Protein AF-A0A075I0C3-F1 (afdb_monomer_lite)

Secondary structure (DSSP, 8-state):
--PPPHHHHHH-TTSHHHHHHHHHHT--HHHHHH-TTTHHHHHHHHHHHHHHHTTPPP--S---TT-HHHHHHHHHHHHHHHHHHHHHH--HHHHHHHHHHHHHHHHHHHHHHHSTTS-HHHHHHHHHHHHHTT----EEETTEEEEEHHHHHHHHTT--SGGGSGGGS-EETTEE-

Organism: NCBI:txid1456354

Radius of gyration: 18.46 Å; chains: 1; bounding box: 41×28×55 Å

Sequence (177 aa):
MISLGQDEIAKYPFLAEAGQYLKDKGFTLEQFATDPDLKIIVDKAYERIVSAAEDKTYYPELDDPSEKETTLPLNVFSFLIAIVLLKLSGLNTLINKFSLAEARRAEKFLQRDLVSNSDKTSEEFAIKIFRDIFSVTIKKTGGYFVIPIPDYLKHAVNFHEREWKLVNRHVENGMVF

Structure (mmCIF, N/CA/C/O backbone):
data_AF-A0A075I0C3-F1
#
_entry.id   AF-A0A075I0C3-F1
#
loop_
_atom_site.group_PDB
_atom_site.id
_atom_site.type_symbol
_atom_site.label_atom_id
_atom_site.label_alt_id
_atom_site.label_comp_id
_atom_site.label_asym_id
_atom_site.label_entity_id
_atom_site.label_seq_id
_atom_site.pdbx_PDB_ins_code
_atom_site.Cartn_x
_atom_site.Cartn_y
_atom_site.Cartn_z
_atom_site.occupancy
_atom_site.B_iso_or_equiv
_atom_site.auth_seq_id
_atom_site.auth_comp_id
_atom_site.auth_asym_id
_atom_site.auth_atom_id
_atom_site.pdbx_PDB_model_num
ATOM 1 N N . MET A 1 1 ? 20.574 -8.321 5.219 1.00 47.41 1 MET A N 1
ATOM 2 C CA . MET A 1 1 ? 19.097 -8.248 5.204 1.00 47.41 1 MET A CA 1
ATOM 3 C C . MET A 1 1 ? 18.719 -6.835 5.592 1.00 47.41 1 MET A C 1
ATOM 5 O O . MET A 1 1 ? 19.156 -6.407 6.648 1.00 47.41 1 MET A O 1
ATOM 9 N N . ILE A 1 2 ? 17.987 -6.107 4.746 1.00 53.97 2 ILE A N 1
ATOM 10 C CA . ILE A 1 2 ? 17.459 -4.787 5.119 1.00 53.97 2 ILE A CA 1
ATOM 11 C C . ILE A 1 2 ? 16.275 -5.037 6.055 1.00 53.97 2 ILE A C 1
ATOM 13 O O . ILE A 1 2 ? 15.254 -5.586 5.619 1.00 53.97 2 ILE A O 1
ATOM 17 N N . SER A 1 3 ? 16.468 -4.730 7.338 1.00 60.06 3 SER A N 1
ATOM 18 C CA . SER A 1 3 ? 15.418 -4.684 8.355 1.00 60.06 3 SER A CA 1
ATOM 19 C C . SER A 1 3 ? 14.651 -3.377 8.210 1.00 60.06 3 SER A C 1
ATOM 21 O O . SER A 1 3 ? 15.272 -2.325 8.053 1.00 60.06 3 SER A O 1
ATOM 23 N N . LEU A 1 4 ? 13.323 -3.437 8.264 1.00 64.44 4 LEU A N 1
ATOM 24 C CA . LEU A 1 4 ? 12.504 -2.232 8.238 1.00 64.44 4 LEU A CA 1
ATOM 25 C C . LEU A 1 4 ? 12.766 -1.367 9.470 1.00 64.44 4 LEU A C 1
ATOM 27 O O . LEU A 1 4 ? 12.702 -1.851 10.600 1.00 64.44 4 LEU A O 1
ATOM 31 N N . GLY A 1 5 ? 13.048 -0.088 9.228 1.00 70.62 5 GLY A N 1
ATOM 32 C CA . GLY A 1 5 ? 12.990 0.934 10.261 1.00 70.62 5 GLY A CA 1
ATOM 33 C C . GLY A 1 5 ? 11.543 1.230 10.650 1.00 70.62 5 GLY A C 1
ATOM 34 O O . GLY A 1 5 ? 10.608 0.935 9.906 1.00 70.62 5 GLY A O 1
ATOM 35 N N . GLN A 1 6 ? 11.367 1.839 11.818 1.00 71.56 6 GLN A N 1
ATOM 36 C CA . GLN A 1 6 ? 10.065 2.284 12.313 1.00 71.56 6 GLN A CA 1
ATOM 37 C C . GLN A 1 6 ? 9.342 3.190 11.300 1.00 71.56 6 GLN A C 1
ATOM 39 O O . GLN A 1 6 ? 8.190 2.930 10.960 1.00 71.56 6 GLN A O 1
ATOM 44 N N . ASP A 1 7 ? 10.051 4.165 10.731 1.00 72.25 7 ASP A N 1
ATOM 45 C CA . ASP A 1 7 ? 9.509 5.103 9.739 1.00 72.25 7 ASP A CA 1
ATOM 46 C C . ASP A 1 7 ? 8.933 4.369 8.504 1.00 72.25 7 ASP A C 1
ATOM 48 O O . ASP A 1 7 ? 7.860 4.717 8.006 1.00 72.25 7 ASP A O 1
ATOM 52 N N . GLU A 1 8 ? 9.561 3.274 8.065 1.00 75.94 8 GLU A N 1
ATOM 53 C CA . GLU A 1 8 ? 9.109 2.522 6.889 1.00 75.94 8 GLU A CA 1
ATOM 54 C C . GLU A 1 8 ? 7.879 1.657 7.191 1.00 75.94 8 GLU A C 1
ATOM 56 O O . GLU A 1 8 ? 6.993 1.525 6.345 1.00 75.94 8 GLU A O 1
ATOM 61 N N . ILE A 1 9 ? 7.767 1.119 8.408 1.00 78.19 9 ILE A N 1
ATOM 62 C CA . ILE A 1 9 ? 6.571 0.383 8.849 1.00 78.19 9 ILE A CA 1
ATOM 63 C C . ILE A 1 9 ? 5.356 1.329 8.900 1.00 78.19 9 ILE A C 1
ATOM 65 O O . ILE A 1 9 ? 4.257 0.941 8.500 1.00 78.19 9 ILE A O 1
ATOM 69 N N . ALA A 1 10 ? 5.542 2.587 9.317 1.00 80.62 10 ALA A N 1
ATOM 70 C CA . ALA A 1 10 ? 4.475 3.595 9.312 1.00 80.62 10 ALA A CA 1
ATOM 71 C C . ALA A 1 10 ? 4.031 3.999 7.892 1.00 80.62 10 ALA A C 1
ATOM 73 O O . ALA A 1 10 ? 2.835 4.220 7.641 1.00 80.62 10 ALA A O 1
ATOM 74 N N . LYS A 1 11 ? 4.980 4.094 6.949 1.00 81.94 11 LYS A N 1
ATOM 75 C CA . LYS A 1 11 ? 4.690 4.366 5.530 1.00 81.94 11 LYS A CA 1
ATOM 76 C C . LYS A 1 11 ? 3.926 3.211 4.882 1.00 81.94 11 LYS A C 1
ATOM 78 O O . LYS A 1 11 ? 2.961 3.455 4.154 1.00 81.94 11 LYS A O 1
ATOM 83 N N . TYR A 1 12 ? 4.311 1.972 5.193 1.00 85.62 12 TYR A N 1
ATOM 84 C CA . TYR A 1 12 ? 3.810 0.754 4.552 1.00 85.62 12 TYR A CA 1
ATOM 85 C C . TYR A 1 12 ? 3.210 -0.236 5.572 1.00 85.62 12 TYR A C 1
ATOM 87 O O . TYR A 1 12 ? 3.714 -1.349 5.742 1.00 85.62 12 TYR A O 1
ATOM 95 N N . PRO A 1 13 ? 2.086 0.114 6.228 1.00 88.00 13 PRO A N 1
ATOM 96 C CA . PRO A 1 13 ? 1.506 -0.691 7.308 1.00 88.00 13 PRO A CA 1
ATOM 97 C C . PRO A 1 13 ? 0.853 -2.003 6.827 1.00 88.00 13 PRO A C 1
ATOM 99 O O . PRO A 1 13 ? 0.352 -2.779 7.634 1.00 88.00 13 PRO A O 1
ATOM 102 N N . PHE A 1 14 ? 0.850 -2.262 5.515 1.00 87.38 14 PHE A N 1
ATOM 103 C CA . PHE A 1 14 ? 0.406 -3.519 4.904 1.00 87.38 14 PHE A CA 1
ATOM 104 C C . PHE A 1 14 ? 1.497 -4.601 4.861 1.00 87.38 14 PHE A C 1
ATOM 106 O O . PHE A 1 14 ? 1.213 -5.733 4.470 1.00 87.38 14 PHE A O 1
ATOM 113 N N . LEU A 1 15 ? 2.742 -4.266 5.213 1.00 87.50 15 LEU A N 1
ATOM 114 C CA . LEU A 1 15 ? 3.842 -5.227 5.246 1.00 87.50 15 LEU A CA 1
ATOM 115 C C . LEU A 1 15 ? 3.719 -6.177 6.445 1.00 87.50 15 LEU A C 1
ATOM 117 O O . LEU A 1 15 ? 3.141 -5.834 7.478 1.00 87.50 15 LEU A O 1
ATOM 121 N N . ALA A 1 16 ? 4.286 -7.378 6.320 1.00 84.94 16 ALA A N 1
ATOM 122 C CA . ALA A 1 16 ? 4.207 -8.409 7.358 1.00 84.94 16 ALA A CA 1
ATOM 123 C C . ALA A 1 16 ? 4.791 -7.928 8.699 1.00 84.94 16 ALA A C 1
ATOM 125 O O . ALA A 1 16 ? 4.284 -8.263 9.769 1.00 84.94 16 ALA A O 1
ATOM 126 N N . GLU A 1 17 ? 5.817 -7.086 8.639 1.00 84.19 17 GLU A N 1
ATOM 127 C CA . GLU A 1 17 ? 6.492 -6.485 9.780 1.00 84.19 17 GLU A CA 1
ATOM 128 C C . GLU A 1 17 ? 5.575 -5.555 10.587 1.00 84.19 17 GLU A C 1
ATOM 130 O O . GLU A 1 17 ? 5.710 -5.486 11.805 1.00 84.19 17 GLU A O 1
ATOM 135 N N . ALA A 1 18 ? 4.591 -4.908 9.955 1.00 81.81 18 ALA A N 1
ATOM 136 C CA . ALA A 1 18 ? 3.581 -4.114 10.656 1.00 81.81 18 ALA A CA 1
ATOM 137 C C . ALA A 1 18 ? 2.639 -5.002 11.490 1.00 81.81 18 ALA A C 1
ATOM 139 O O . ALA A 1 18 ? 2.300 -4.676 12.628 1.00 81.81 18 ALA A O 1
ATOM 140 N N . GLY A 1 19 ? 2.265 -6.167 10.950 1.00 81.94 19 GLY A N 1
ATOM 141 C CA . GLY A 1 19 ? 1.507 -7.181 11.687 1.00 81.94 19 GLY A CA 1
ATOM 142 C C . GLY A 1 19 ? 2.317 -7.794 12.833 1.00 81.94 19 GLY A C 1
ATOM 143 O O . GLY A 1 19 ? 1.792 -7.984 13.931 1.00 81.94 19 GLY A O 1
ATOM 144 N N . GLN A 1 20 ? 3.610 -8.044 12.608 1.00 85.00 20 GLN A N 1
ATOM 145 C CA . GLN A 1 20 ? 4.519 -8.508 13.656 1.00 85.00 20 GLN A CA 1
ATOM 146 C C . GLN A 1 20 ? 4.684 -7.454 14.761 1.00 85.00 20 GLN A C 1
ATOM 148 O O . GLN A 1 20 ? 4.631 -7.804 15.933 1.00 85.00 20 GLN A O 1
ATOM 153 N N . TYR A 1 21 ? 4.766 -6.168 14.407 1.00 83.56 21 TYR A N 1
ATOM 154 C CA . TYR A 1 21 ? 4.838 -5.068 15.370 1.00 83.56 21 TYR A CA 1
ATOM 155 C C . TYR A 1 21 ? 3.626 -5.032 16.318 1.00 83.56 21 TYR A C 1
ATOM 157 O O . TYR A 1 21 ? 3.800 -4.874 17.526 1.00 83.56 21 TYR A O 1
ATOM 165 N N . LEU A 1 22 ? 2.404 -5.241 15.808 1.00 81.81 22 LEU A N 1
ATOM 166 C CA . LEU A 1 22 ? 1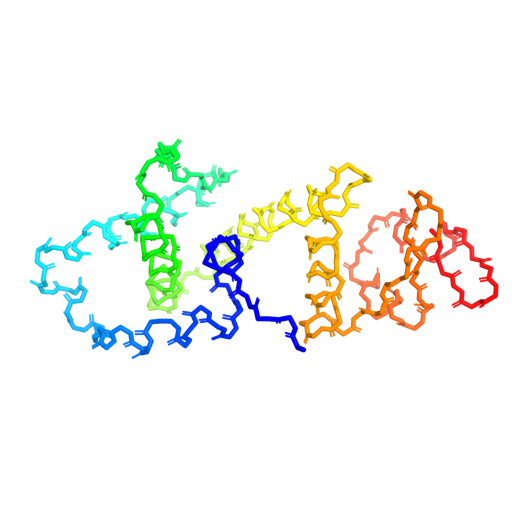.209 -5.365 16.657 1.00 81.81 22 LEU A CA 1
ATOM 167 C C . LEU A 1 22 ? 1.309 -6.567 17.604 1.00 81.81 22 LEU A C 1
ATOM 169 O O . LEU A 1 22 ? 1.026 -6.442 18.796 1.00 81.81 22 LEU A O 1
ATOM 173 N N . LYS A 1 23 ? 1.753 -7.716 17.084 1.00 83.69 23 LYS A N 1
ATOM 174 C CA . LYS A 1 23 ? 1.926 -8.942 17.869 1.00 83.69 23 LYS A CA 1
ATOM 175 C C . LYS A 1 23 ? 2.958 -8.769 18.987 1.00 83.69 23 LYS A C 1
ATOM 177 O O . LYS A 1 23 ? 2.710 -9.210 20.104 1.00 83.69 23 LYS A O 1
ATOM 182 N N . ASP A 1 24 ? 4.074 -8.106 18.699 1.00 86.94 24 ASP A N 1
ATOM 183 C CA . ASP A 1 24 ? 5.164 -7.875 19.652 1.00 86.94 24 ASP A CA 1
ATOM 184 C C . ASP A 1 24 ? 4.760 -6.911 20.774 1.00 86.94 24 ASP A C 1
ATOM 186 O O . ASP A 1 24 ? 5.221 -7.052 21.905 1.00 86.94 24 ASP A O 1
ATOM 190 N N . LYS A 1 25 ? 3.868 -5.951 20.490 1.00 85.31 25 LYS A N 1
ATOM 191 C CA . LYS A 1 25 ? 3.292 -5.069 21.518 1.00 85.31 25 LYS A CA 1
ATOM 192 C C . LYS A 1 25 ? 2.261 -5.769 22.406 1.00 85.31 25 LYS A C 1
ATOM 194 O O . LYS A 1 25 ? 1.990 -5.279 23.497 1.00 85.31 25 LYS A O 1
ATOM 199 N N . GLY A 1 26 ? 1.722 -6.910 21.973 1.00 82.62 26 GLY A N 1
ATOM 200 C CA . GLY A 1 26 ? 0.862 -7.768 22.791 1.00 82.62 26 GLY A CA 1
ATOM 201 C C . GLY A 1 26 ? -0.562 -7.251 23.004 1.00 82.62 26 GLY A C 1
ATOM 202 O O . GLY A 1 26 ? -1.259 -7.783 23.864 1.00 82.62 26 GLY A O 1
ATOM 203 N N . PHE A 1 27 ? -1.006 -6.245 22.241 1.00 86.06 27 PHE A N 1
ATOM 204 C CA . PHE A 1 27 ? -2.374 -5.737 22.341 1.00 86.06 27 PHE A CA 1
ATOM 205 C C . PHE A 1 27 ? -3.381 -6.723 21.740 1.00 86.06 27 PHE A C 1
ATOM 207 O O . PHE A 1 27 ? -3.208 -7.188 20.610 1.00 86.06 27 PHE A O 1
ATOM 214 N N . THR A 1 28 ? -4.458 -7.011 22.470 1.00 86.44 28 THR A N 1
ATOM 215 C CA . THR A 1 28 ? -5.592 -7.794 21.958 1.00 86.44 28 THR A CA 1
ATOM 216 C C . THR A 1 28 ? -6.637 -6.889 21.303 1.00 86.44 28 THR A C 1
ATOM 218 O O . THR A 1 28 ? -6.688 -5.687 21.566 1.00 86.44 28 THR A O 1
ATOM 221 N N . LEU A 1 29 ? -7.499 -7.452 20.447 1.00 83.62 29 LEU A N 1
ATOM 222 C CA . LEU A 1 29 ? -8.585 -6.688 19.813 1.00 83.62 29 LEU A CA 1
ATOM 223 C C . LEU A 1 29 ? -9.581 -6.141 20.844 1.00 83.62 29 LEU A C 1
ATOM 225 O O . LEU A 1 29 ? -10.098 -5.041 20.673 1.00 83.62 29 LEU A O 1
ATOM 229 N N . GLU A 1 30 ? -9.823 -6.886 21.921 1.00 88.25 30 GLU A N 1
ATOM 230 C CA . GLU A 1 30 ? -10.718 -6.489 23.008 1.00 88.25 30 GLU A CA 1
ATOM 231 C C . GLU A 1 30 ? -10.201 -5.237 23.718 1.00 88.25 30 GLU A C 1
ATOM 233 O O . GLU A 1 30 ? -10.990 -4.346 24.023 1.00 88.25 30 GLU A O 1
ATOM 238 N N . GLN A 1 31 ? -8.881 -5.122 23.909 1.00 91.00 31 GLN A N 1
ATOM 239 C CA . GLN A 1 31 ? -8.287 -3.938 24.529 1.00 91.00 31 GLN A CA 1
ATOM 240 C C . GLN A 1 31 ? -8.564 -2.675 23.712 1.00 91.00 31 GLN A C 1
ATOM 242 O O . GLN A 1 31 ? -8.928 -1.662 24.297 1.00 91.00 31 GLN A O 1
ATOM 247 N N . PHE A 1 32 ? -8.508 -2.732 22.377 1.00 90.56 32 PHE A N 1
ATOM 248 C CA . PHE A 1 32 ? -8.878 -1.580 21.541 1.00 90.56 32 PHE A CA 1
ATOM 249 C C . PHE A 1 32 ? -10.341 -1.145 21.724 1.00 90.56 32 PHE A C 1
ATOM 251 O O . PHE A 1 32 ? -10.663 0.011 21.469 1.00 90.56 32 PHE A O 1
ATOM 258 N N . ALA A 1 33 ? -11.233 -2.039 22.164 1.00 86.94 33 ALA A N 1
ATOM 259 C CA . ALA A 1 33 ? -12.637 -1.716 22.407 1.00 86.94 33 ALA A CA 1
ATOM 260 C C . ALA A 1 33 ? -12.908 -1.192 23.828 1.00 86.94 33 ALA A C 1
ATOM 262 O O . ALA A 1 33 ? -13.857 -0.431 24.020 1.00 86.94 33 ALA A O 1
ATOM 263 N N . THR A 1 34 ? -12.123 -1.618 24.821 1.00 92.31 34 THR A N 1
ATOM 264 C CA . THR A 1 34 ? -12.403 -1.338 26.240 1.00 92.31 34 THR A CA 1
ATOM 265 C C . THR A 1 34 ? -11.460 -0.333 26.883 1.00 92.31 34 THR A C 1
ATOM 267 O O . THR A 1 34 ? -11.854 0.310 27.851 1.00 92.31 34 THR A O 1
ATOM 270 N N . ASP A 1 35 ? -10.224 -0.228 26.397 1.00 92.88 35 ASP A N 1
ATOM 271 C CA . ASP A 1 35 ? -9.187 0.613 26.989 1.00 92.88 35 ASP A CA 1
ATOM 272 C C . ASP A 1 35 ? -9.328 2.073 26.509 1.00 92.88 35 ASP A C 1
ATOM 274 O O . ASP A 1 35 ? -9.183 2.341 25.308 1.00 92.88 35 ASP A O 1
ATOM 278 N N . PRO A 1 36 ? -9.604 3.036 27.411 1.00 91.56 36 PRO A N 1
ATOM 279 C CA . PRO A 1 36 ? -9.705 4.447 27.055 1.00 91.56 36 PRO A CA 1
ATOM 280 C C . PRO A 1 36 ? -8.430 5.014 26.421 1.00 91.56 36 PRO A C 1
ATOM 282 O O . PRO A 1 36 ? -8.535 5.900 25.573 1.00 91.56 36 PRO A O 1
ATOM 285 N N . ASP A 1 37 ? -7.252 4.492 26.768 1.00 88.31 37 ASP A N 1
ATOM 286 C CA . ASP A 1 37 ? -5.975 4.991 26.248 1.00 88.31 37 ASP A CA 1
ATOM 287 C C . ASP A 1 37 ? -5.759 4.565 24.788 1.00 88.31 37 ASP A C 1
ATOM 289 O O . ASP A 1 37 ? -5.134 5.274 23.998 1.00 88.31 37 ASP A O 1
ATOM 293 N N . LEU A 1 38 ? -6.343 3.431 24.385 1.00 89.38 38 LEU A N 1
ATOM 294 C CA . LEU A 1 38 ? -6.298 2.939 23.004 1.00 89.38 38 LEU A CA 1
ATOM 295 C C . LEU A 1 38 ? -7.404 3.530 22.126 1.00 89.38 38 LEU A C 1
ATOM 297 O O . LEU A 1 38 ? -7.361 3.386 20.900 1.00 89.38 38 LEU A O 1
ATOM 301 N N . LYS A 1 39 ? -8.372 4.239 22.718 1.00 90.44 39 LYS A N 1
ATOM 302 C CA . LYS A 1 39 ? -9.504 4.826 21.995 1.00 90.44 39 LYS A CA 1
ATOM 303 C C . LYS A 1 39 ? -9.063 5.743 20.853 1.00 90.44 39 LYS A C 1
ATOM 305 O O . LYS A 1 39 ? -9.662 5.703 19.779 1.00 90.44 39 LYS A O 1
ATOM 310 N N . ILE A 1 40 ? -7.987 6.506 21.048 1.00 89.81 40 ILE A N 1
ATOM 311 C CA . ILE A 1 40 ? -7.437 7.388 20.010 1.00 89.81 40 ILE A CA 1
ATOM 312 C C . ILE A 1 40 ? -7.085 6.623 18.726 1.00 89.81 40 ILE A C 1
ATOM 314 O O . ILE A 1 40 ? -7.285 7.129 17.627 1.00 89.81 40 ILE A O 1
ATOM 318 N N . ILE A 1 41 ? -6.619 5.378 18.836 1.00 90.75 41 ILE A N 1
ATOM 319 C CA . ILE A 1 41 ? -6.260 4.549 17.680 1.00 90.75 41 ILE A CA 1
ATOM 320 C C . ILE A 1 41 ? -7.511 4.150 16.898 1.00 90.75 41 ILE A C 1
ATOM 322 O O . ILE A 1 41 ? -7.502 4.177 15.665 1.00 90.75 41 ILE A O 1
ATOM 326 N N . VAL A 1 42 ? -8.589 3.804 17.604 1.00 92.88 42 VAL A N 1
ATOM 327 C CA . VAL A 1 42 ? -9.880 3.462 16.993 1.00 92.88 42 VAL A CA 1
ATOM 328 C C . VAL A 1 42 ? -10.496 4.682 16.317 1.00 92.88 42 VAL A C 1
ATOM 330 O O . VAL A 1 42 ? -10.956 4.584 15.180 1.00 92.88 42 VAL A O 1
ATOM 333 N N . ASP A 1 43 ? -10.441 5.843 16.969 1.00 92.00 43 ASP A N 1
ATOM 334 C CA . ASP A 1 43 ? -10.936 7.097 16.402 1.00 92.00 43 ASP A CA 1
ATOM 335 C C . ASP A 1 43 ? -10.151 7.459 15.127 1.00 92.00 43 ASP A C 1
ATOM 337 O O . ASP A 1 43 ? -10.746 7.763 14.093 1.00 92.00 43 ASP A O 1
ATOM 341 N N . LYS A 1 44 ? -8.820 7.293 15.129 1.00 91.50 44 LYS A N 1
ATOM 342 C CA . LYS A 1 44 ? -7.971 7.493 13.941 1.00 91.50 44 LYS A CA 1
ATOM 343 C C . LYS A 1 44 ? -8.242 6.472 12.835 1.00 91.50 44 LYS A C 1
ATOM 345 O O . LYS A 1 44 ? -8.224 6.830 11.659 1.00 91.50 44 LYS A O 1
ATOM 350 N N . ALA A 1 45 ? -8.531 5.217 13.181 1.00 93.94 45 ALA A N 1
ATOM 351 C CA . ALA A 1 45 ? -8.957 4.207 12.212 1.00 93.94 45 ALA A CA 1
ATOM 352 C C . ALA A 1 45 ? -10.268 4.617 11.524 1.00 93.94 45 ALA A C 1
ATOM 354 O O . ALA A 1 45 ? -10.395 4.506 10.303 1.00 93.94 45 ALA A O 1
ATOM 355 N N . TYR A 1 46 ? -11.223 5.142 12.295 1.00 94.06 46 TYR A N 1
ATOM 356 C CA . TYR A 1 46 ? -12.486 5.646 11.772 1.00 94.06 46 TYR A CA 1
ATOM 357 C C . TYR A 1 46 ? -12.292 6.883 10.882 1.00 94.06 46 TYR A C 1
ATOM 359 O O . TYR A 1 46 ? -12.777 6.897 9.752 1.00 94.06 46 TYR A O 1
ATOM 367 N N . GLU A 1 47 ? -11.518 7.880 11.324 1.00 92.88 47 GLU A N 1
ATOM 368 C CA . GLU A 1 47 ? -11.161 9.060 10.517 1.00 92.88 47 GLU A CA 1
ATOM 369 C C . GLU A 1 47 ? -10.520 8.674 9.176 1.00 92.88 47 GLU A C 1
ATOM 371 O O . GLU A 1 47 ? -10.823 9.261 8.134 1.00 92.88 47 GLU A O 1
ATOM 376 N N . ARG A 1 48 ? -9.655 7.656 9.183 1.00 92.38 48 ARG A N 1
ATOM 377 C CA . ARG A 1 48 ? -9.002 7.126 7.982 1.00 92.38 48 ARG A CA 1
ATOM 378 C C . ARG A 1 48 ? -10.005 6.516 7.003 1.00 92.38 48 ARG A C 1
ATOM 380 O O . ARG A 1 48 ? -9.921 6.775 5.802 1.00 92.38 48 ARG A O 1
ATOM 387 N N . ILE A 1 49 ? -10.983 5.760 7.507 1.00 95.44 49 ILE A N 1
ATOM 388 C CA . ILE A 1 49 ? -12.087 5.211 6.704 1.00 95.44 49 ILE A CA 1
ATOM 389 C C . ILE A 1 49 ? -12.954 6.333 6.123 1.00 95.44 49 ILE A C 1
ATOM 391 O O . ILE A 1 49 ? -13.261 6.307 4.932 1.00 95.44 49 ILE A O 1
ATOM 395 N N . VAL A 1 50 ? -13.323 7.325 6.937 1.00 94.69 50 VAL A N 1
ATOM 396 C CA . VAL A 1 50 ? -14.127 8.478 6.500 1.00 94.69 50 VAL A CA 1
ATOM 397 C C . VAL A 1 50 ? -13.392 9.275 5.423 1.00 94.69 50 VAL A C 1
ATOM 399 O O . VAL A 1 50 ? -13.973 9.570 4.382 1.00 94.69 50 VAL A O 1
ATOM 402 N N . SER A 1 51 ? -12.097 9.535 5.611 1.00 93.19 51 SER A N 1
ATOM 403 C CA . SER A 1 51 ? -11.261 10.219 4.617 1.00 93.19 51 SER A CA 1
ATOM 404 C C . SER A 1 51 ? -11.306 9.504 3.267 1.00 93.19 51 SER A C 1
ATOM 406 O O . SER A 1 51 ? -11.538 10.134 2.237 1.00 93.19 51 SER A O 1
ATOM 408 N N . ALA A 1 52 ? -11.164 8.176 3.270 1.00 94.50 52 ALA A N 1
ATOM 409 C CA . ALA A 1 52 ? -11.269 7.386 2.050 1.00 94.50 52 ALA A CA 1
ATOM 410 C C . ALA A 1 52 ? -12.683 7.408 1.445 1.00 94.50 52 ALA A C 1
ATOM 412 O O . ALA A 1 52 ? -12.826 7.459 0.224 1.00 94.50 52 ALA A O 1
ATOM 413 N N . ALA A 1 53 ? -13.732 7.392 2.272 1.00 94.88 53 ALA A N 1
ATOM 414 C CA . ALA A 1 53 ? -15.118 7.480 1.813 1.00 94.88 53 ALA A CA 1
ATOM 415 C C . ALA A 1 53 ? -15.398 8.792 1.058 1.00 94.88 53 ALA A C 1
ATOM 417 O O . ALA A 1 53 ? -16.134 8.788 0.068 1.00 94.88 53 ALA A O 1
ATOM 418 N N . GLU A 1 54 ? -14.765 9.880 1.498 1.00 94.50 54 GLU A N 1
ATOM 419 C CA . GLU A 1 54 ? -14.811 11.220 0.901 1.00 94.50 54 GLU A CA 1
ATOM 420 C C . GLU A 1 54 ? -13.805 11.422 -0.248 1.00 94.50 54 GLU A C 1
ATOM 422 O O . GLU A 1 54 ? -13.599 12.548 -0.698 1.00 94.50 54 GLU A O 1
ATOM 427 N N . ASP A 1 55 ? -13.158 10.350 -0.717 1.00 90.38 55 ASP A N 1
ATOM 428 C CA . ASP A 1 55 ? -12.141 10.372 -1.775 1.00 90.38 55 ASP A CA 1
ATOM 429 C C . ASP A 1 55 ? -10.911 11.250 -1.439 1.00 90.38 55 ASP A C 1
ATOM 431 O O . ASP A 1 55 ? -10.171 11.691 -2.324 1.00 90.38 55 ASP A O 1
ATOM 435 N N . LYS A 1 56 ? -10.648 11.462 -0.142 1.00 87.56 56 LYS A N 1
ATOM 436 C CA . LYS A 1 56 ? -9.472 12.162 0.392 1.00 87.56 56 LYS A CA 1
ATOM 437 C C . LYS A 1 56 ? -8.368 11.169 0.754 1.00 87.56 56 LYS A C 1
ATOM 439 O O . LYS A 1 56 ? -8.610 10.015 1.103 1.00 87.56 56 LYS A O 1
ATOM 444 N N . THR A 1 57 ? -7.116 11.621 0.683 1.00 79.12 57 THR A N 1
ATOM 445 C CA . THR A 1 57 ? -5.983 10.848 1.213 1.00 79.12 57 THR A CA 1
ATOM 446 C C . THR A 1 57 ? -5.844 11.135 2.701 1.00 79.12 57 THR A C 1
ATOM 448 O O . THR A 1 57 ? -5.756 12.299 3.086 1.00 79.12 57 THR A O 1
ATOM 451 N N . TYR A 1 58 ? -5.795 10.087 3.521 1.00 79.88 58 TYR A N 1
ATOM 452 C CA . TYR A 1 58 ? -5.510 10.235 4.941 1.00 79.88 58 TYR A CA 1
ATOM 453 C C . TYR A 1 58 ? -4.037 10.590 5.154 1.00 79.88 58 TYR A C 1
ATOM 455 O O . TYR A 1 58 ? -3.131 9.808 4.843 1.00 79.88 58 TYR A O 1
ATOM 463 N N . TYR A 1 59 ? -3.820 11.773 5.710 1.00 71.88 59 TYR A N 1
ATOM 464 C CA . TYR A 1 59 ? -2.567 12.172 6.321 1.00 71.88 59 TYR A CA 1
ATOM 465 C C . TYR A 1 59 ? -2.879 12.401 7.794 1.00 71.88 59 TYR A C 1
ATOM 467 O O . TYR A 1 59 ? -3.770 13.203 8.075 1.00 71.88 59 TYR A O 1
ATOM 475 N N . PRO A 1 60 ? -2.224 11.699 8.730 1.00 63.31 60 PRO A N 1
ATOM 476 C CA . PRO A 1 60 ? -2.321 12.082 10.126 1.00 63.31 60 PRO A CA 1
ATOM 477 C C . PRO A 1 60 ? -1.860 13.539 10.221 1.00 63.31 60 PRO A C 1
ATOM 479 O O . PRO A 1 60 ? -0.721 13.851 9.877 1.00 63.31 60 PRO A O 1
ATOM 482 N N . GLU A 1 61 ? -2.750 14.450 10.607 1.00 51.53 61 GLU A N 1
ATOM 483 C CA . GLU A 1 61 ? -2.301 15.748 11.096 1.00 51.53 61 GLU A CA 1
ATOM 484 C C . GLU A 1 61 ? -1.456 15.474 12.346 1.00 51.53 61 GLU A C 1
ATOM 486 O O . GLU A 1 61 ? -1.886 14.690 13.195 1.00 51.53 61 GLU A O 1
ATOM 491 N N . LEU A 1 62 ? -0.287 16.126 12.425 1.00 46.06 62 LEU A N 1
ATOM 492 C CA . LEU A 1 62 ? 0.774 16.020 13.445 1.00 46.06 62 LEU A CA 1
ATOM 493 C C . LEU A 1 62 ? 1.955 15.097 13.074 1.00 46.06 62 LEU A C 1
ATOM 495 O O . LEU A 1 62 ? 2.200 14.079 13.712 1.00 46.06 62 LEU A O 1
ATOM 499 N N . ASP A 1 63 ? 2.757 15.530 12.097 1.00 44.72 63 ASP A N 1
ATOM 500 C CA . ASP A 1 63 ? 4.198 15.243 12.091 1.00 44.72 63 ASP A CA 1
ATOM 501 C C . ASP A 1 63 ? 4.901 16.380 12.858 1.00 44.72 63 ASP A C 1
ATOM 503 O O . ASP A 1 63 ? 5.546 17.238 12.253 1.00 44.72 63 ASP A O 1
ATOM 507 N N . ASP A 1 64 ? 4.754 16.439 14.188 1.00 45.81 64 ASP A N 1
ATOM 508 C CA . ASP A 1 64 ? 5.840 17.023 14.979 1.00 45.81 64 ASP A CA 1
ATOM 509 C C . ASP A 1 64 ? 6.958 15.966 14.994 1.00 45.81 64 ASP A C 1
ATOM 511 O O . ASP A 1 64 ? 6.758 14.870 15.530 1.00 45.81 64 ASP A O 1
ATOM 515 N N . PRO A 1 65 ? 8.132 16.233 14.392 1.00 47.00 65 PRO A N 1
ATOM 516 C CA . PRO A 1 65 ? 9.233 15.275 14.347 1.00 47.00 65 PRO A CA 1
ATOM 517 C C . PRO A 1 65 ? 9.720 14.824 15.734 1.00 47.00 65 PRO A C 1
ATOM 519 O O . PRO A 1 65 ? 10.507 13.879 15.810 1.00 47.00 65 PRO A O 1
ATOM 522 N N . SER A 1 66 ? 9.293 15.494 16.812 1.00 48.69 66 SER A N 1
ATOM 523 C CA . SER A 1 66 ? 9.584 15.129 18.200 1.00 48.69 66 SER A CA 1
ATOM 524 C C . SER A 1 66 ? 8.704 14.001 18.768 1.00 48.69 66 SER A C 1
ATOM 526 O O . SER A 1 66 ? 9.106 13.382 19.750 1.00 48.69 66 SER A O 1
ATOM 528 N N . GLU A 1 67 ? 7.582 13.636 18.127 1.00 51.91 67 GLU A N 1
ATOM 529 C CA . GLU A 1 67 ? 6.638 12.599 18.603 1.00 51.91 67 GLU A CA 1
ATOM 530 C C . GLU A 1 67 ? 6.685 11.286 17.787 1.00 51.91 67 GLU A C 1
ATOM 532 O O . GLU A 1 67 ? 5.712 10.530 17.684 1.00 51.91 67 GLU A O 1
ATOM 537 N N . LYS A 1 68 ? 7.842 10.964 17.194 1.00 53.16 68 LYS A N 1
ATOM 538 C CA . LYS A 1 68 ? 8.034 9.763 16.351 1.00 53.16 68 LYS A CA 1
ATOM 539 C C . LYS A 1 68 ? 7.654 8.435 17.025 1.00 53.16 68 LYS A C 1
ATOM 541 O O . LYS A 1 68 ? 7.179 7.514 16.366 1.00 53.16 68 LYS A O 1
ATOM 546 N N . GLU A 1 69 ? 7.838 8.329 18.339 1.00 49.84 69 GLU A N 1
ATOM 547 C CA . GLU A 1 69 ? 7.589 7.081 19.072 1.00 49.84 69 GLU A CA 1
ATOM 548 C C . GLU A 1 69 ? 6.086 6.799 19.276 1.00 49.84 69 GLU A C 1
ATOM 550 O O . GLU A 1 69 ? 5.669 5.640 19.284 1.00 49.84 69 GLU A O 1
ATOM 555 N N . THR A 1 70 ? 5.258 7.849 19.350 1.00 58.25 70 THR A N 1
ATOM 556 C CA . THR A 1 70 ? 3.789 7.765 19.469 1.00 58.25 70 THR A CA 1
ATOM 557 C C . THR A 1 70 ? 3.114 7.642 18.099 1.00 58.25 70 THR A C 1
ATOM 559 O O . THR A 1 70 ? 2.094 6.961 17.950 1.00 58.25 70 THR A O 1
ATOM 562 N N . THR A 1 71 ? 3.701 8.252 17.066 1.00 64.75 71 THR A N 1
ATOM 563 C CA . THR A 1 71 ? 3.150 8.257 15.699 1.00 64.75 71 THR A CA 1
ATOM 564 C C . THR A 1 71 ? 3.208 6.888 15.022 1.00 64.75 71 THR A C 1
ATOM 566 O O . THR A 1 71 ? 2.309 6.570 14.238 1.00 64.75 71 THR A O 1
ATOM 569 N N . LEU A 1 72 ? 4.200 6.043 15.327 1.00 69.12 72 LEU A N 1
ATOM 570 C CA . LEU A 1 72 ? 4.300 4.704 14.737 1.00 69.12 72 LEU A CA 1
ATOM 571 C C . LEU A 1 72 ? 3.152 3.767 15.169 1.00 69.12 72 LEU A C 1
ATOM 573 O O . LEU A 1 72 ? 2.441 3.287 14.278 1.00 69.12 72 LEU A O 1
ATOM 577 N N . PRO A 1 73 ? 2.920 3.507 16.478 1.00 71.12 73 PRO A N 1
ATOM 578 C CA . PRO A 1 73 ? 1.765 2.731 16.928 1.00 71.12 73 PRO A CA 1
ATOM 579 C C . PRO A 1 73 ? 0.460 3.270 16.356 1.00 71.12 73 PRO A C 1
ATOM 581 O O . PRO A 1 73 ? -0.359 2.503 15.860 1.00 71.12 73 PRO A O 1
ATOM 584 N N . LEU A 1 74 ? 0.288 4.593 16.353 1.00 79.75 74 LEU A N 1
ATOM 585 C CA . LEU A 1 74 ? -0.937 5.223 15.884 1.00 79.75 74 LEU A CA 1
ATOM 586 C C . LEU A 1 74 ? -1.165 4.979 14.385 1.00 79.75 74 LEU A C 1
ATOM 588 O O . LEU A 1 74 ? -2.261 4.584 13.996 1.00 79.75 74 LEU A O 1
ATOM 592 N N . ASN A 1 75 ? -0.145 5.125 13.536 1.00 79.75 75 ASN A N 1
ATOM 593 C CA . ASN A 1 75 ? -0.261 4.889 12.091 1.00 79.75 75 ASN A CA 1
ATOM 594 C C . ASN A 1 75 ? -0.488 3.417 11.728 1.00 79.75 75 ASN A C 1
ATOM 596 O O . ASN A 1 75 ? -1.297 3.114 10.843 1.00 79.75 75 ASN A O 1
ATOM 600 N N . VAL A 1 76 ? 0.236 2.512 12.390 1.00 87.25 76 VAL A N 1
ATOM 601 C CA . VAL A 1 76 ? 0.180 1.072 12.111 1.00 87.25 76 VAL A CA 1
ATOM 602 C C . VAL A 1 76 ? -1.104 0.471 12.663 1.00 87.25 76 VAL A C 1
ATOM 604 O O . VAL A 1 76 ? -1.830 -0.212 11.944 1.00 87.25 76 VAL A O 1
ATOM 607 N N . PHE A 1 77 ? -1.436 0.754 13.922 1.00 89.81 77 PHE A N 1
ATOM 608 C CA . PHE A 1 77 ? -2.610 0.167 14.556 1.00 89.81 77 PHE A CA 1
ATOM 609 C C . PHE A 1 77 ? -3.896 0.762 13.997 1.00 89.81 77 PHE A C 1
ATOM 611 O O . PHE A 1 77 ? -4.819 0.002 13.727 1.00 89.81 77 PHE A O 1
ATOM 618 N N . SER A 1 78 ? -3.947 2.065 13.691 1.00 91.62 78 SER A N 1
ATOM 619 C CA . SER A 1 78 ? -5.133 2.633 13.030 1.00 91.62 78 SER A CA 1
ATOM 620 C C . SER A 1 78 ? -5.394 1.995 11.663 1.00 91.62 78 SER A C 1
ATOM 622 O O . SER A 1 78 ? -6.548 1.756 11.318 1.00 91.62 78 SER A O 1
ATOM 624 N N . PHE A 1 79 ? -4.349 1.657 10.896 1.00 93.12 79 PHE A N 1
ATOM 625 C CA . PHE A 1 79 ? -4.496 0.925 9.635 1.00 93.12 79 PHE A CA 1
ATOM 626 C C . PHE A 1 79 ? -5.089 -0.472 9.851 1.00 93.12 79 PHE A C 1
ATOM 628 O O . PHE A 1 79 ? -6.067 -0.841 9.201 1.00 93.12 79 PHE A O 1
ATOM 635 N N . LEU A 1 80 ? -4.512 -1.247 10.774 1.00 91.81 80 LEU A N 1
ATOM 636 C CA . LEU A 1 80 ? -4.946 -2.619 11.041 1.00 91.81 80 LEU A CA 1
ATOM 637 C C . LEU A 1 80 ? -6.375 -2.659 11.598 1.00 91.81 80 LEU A C 1
ATOM 639 O O . LEU A 1 80 ? -7.195 -3.449 11.131 1.00 91.81 80 LEU A O 1
ATOM 643 N N . ILE A 1 81 ? -6.706 -1.765 12.532 1.00 93.56 81 ILE A N 1
ATOM 644 C CA . ILE A 1 81 ? -8.062 -1.633 13.072 1.00 93.56 81 ILE A CA 1
ATOM 645 C C . ILE A 1 81 ? -9.039 -1.181 11.982 1.00 93.56 81 ILE A C 1
ATOM 647 O O . ILE A 1 81 ? -10.135 -1.733 11.895 1.00 93.56 81 ILE A O 1
ATOM 651 N N . ALA A 1 82 ? -8.648 -0.268 11.086 1.00 95.00 82 ALA A N 1
ATOM 652 C CA . ALA A 1 82 ? -9.495 0.122 9.961 1.00 95.00 82 ALA A CA 1
ATOM 653 C C . ALA A 1 82 ? -9.833 -1.076 9.057 1.00 95.00 82 ALA A C 1
ATOM 655 O O . ALA A 1 82 ? -10.993 -1.248 8.683 1.00 95.00 82 ALA A O 1
ATOM 656 N N . ILE A 1 83 ? -8.864 -1.954 8.765 1.00 94.38 83 ILE A N 1
ATOM 657 C CA . ILE A 1 83 ? -9.111 -3.192 8.004 1.00 94.38 83 ILE A CA 1
ATOM 658 C C . ILE A 1 83 ? -10.124 -4.088 8.721 1.00 94.38 83 ILE A C 1
ATOM 660 O O . ILE A 1 83 ? -11.039 -4.605 8.077 1.00 94.38 83 ILE A O 1
ATOM 664 N N . VAL A 1 84 ? -9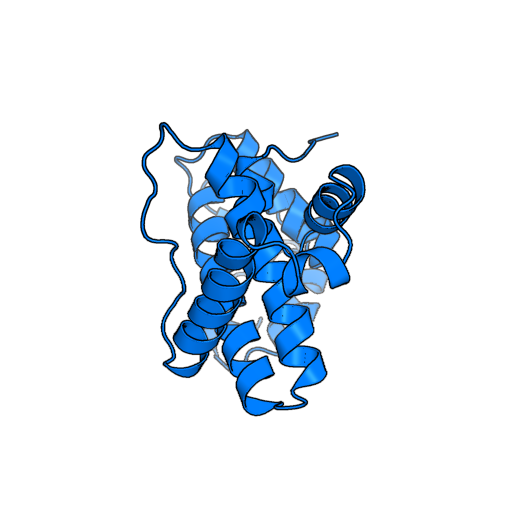.984 -4.268 10.038 1.00 93.19 84 VAL A N 1
ATOM 665 C CA . VAL A 1 84 ? -10.921 -5.075 10.836 1.00 93.19 84 VAL A CA 1
ATOM 666 C C . VAL A 1 84 ? -12.333 -4.490 10.757 1.00 93.19 84 VAL A C 1
ATOM 668 O O . VAL A 1 84 ? -13.267 -5.210 10.405 1.00 93.19 84 VAL A O 1
ATOM 671 N N . LEU A 1 85 ? -12.491 -3.185 10.998 1.00 94.69 85 LEU A N 1
ATOM 672 C CA . LEU A 1 85 ? -13.783 -2.492 10.929 1.00 94.69 85 LEU A CA 1
ATOM 673 C C . LEU A 1 85 ? -14.428 -2.619 9.542 1.00 94.69 85 LEU A C 1
ATOM 675 O O . LEU A 1 85 ? -15.603 -2.966 9.423 1.00 94.69 85 LEU A O 1
ATOM 679 N N . LEU A 1 86 ? -13.651 -2.400 8.480 1.00 96.38 86 LEU A N 1
ATOM 680 C CA . LEU A 1 86 ? -14.112 -2.538 7.100 1.00 96.38 86 LEU A CA 1
ATOM 681 C C . LEU A 1 86 ? -14.551 -3.967 6.788 1.00 96.38 86 LEU A C 1
ATOM 683 O O . LEU A 1 86 ? -15.615 -4.169 6.198 1.00 96.38 86 LEU A O 1
ATOM 687 N N . LYS A 1 87 ? -13.771 -4.964 7.217 1.00 94.50 87 LYS A N 1
ATOM 688 C CA . LYS A 1 87 ? -14.098 -6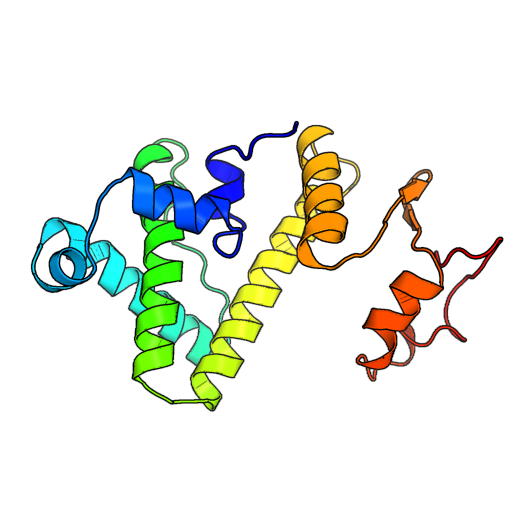.376 7.012 1.00 94.50 87 LYS A CA 1
ATOM 689 C C . LYS A 1 87 ? -15.390 -6.766 7.727 1.00 94.50 87 LYS A C 1
ATOM 691 O O . LYS A 1 87 ? -16.203 -7.469 7.130 1.00 94.50 87 LYS A O 1
ATOM 696 N N . LEU A 1 88 ? -15.587 -6.290 8.957 1.00 94.44 88 LEU A N 1
ATOM 697 C CA . LEU A 1 88 ? -16.809 -6.510 9.737 1.00 94.44 88 LEU A CA 1
ATOM 698 C C . LEU A 1 88 ? -18.026 -5.794 9.138 1.00 94.44 88 LEU A C 1
ATOM 700 O O . LEU A 1 88 ? -19.129 -6.327 9.199 1.00 94.44 88 LEU A O 1
ATOM 704 N N . SER A 1 89 ? -17.835 -4.622 8.525 1.00 94.56 89 SER A N 1
ATOM 705 C CA . SER A 1 89 ? -18.929 -3.869 7.896 1.00 94.56 89 SER A CA 1
ATOM 706 C C . SER A 1 89 ? -19.545 -4.580 6.683 1.00 94.56 89 SER A C 1
ATOM 708 O O . SER A 1 89 ? -20.717 -4.373 6.378 1.00 94.56 89 SER A O 1
ATOM 710 N N . GLY A 1 90 ? -18.757 -5.379 5.951 1.00 93.56 90 GLY A N 1
ATOM 711 C CA . GLY A 1 90 ? -19.183 -6.021 4.701 1.00 93.56 90 GLY A CA 1
ATOM 712 C C . GLY A 1 90 ? -19.468 -5.054 3.538 1.00 93.56 90 GLY A C 1
ATOM 713 O O . GLY A 1 90 ? -19.952 -5.477 2.487 1.00 93.56 90 GLY A O 1
ATOM 714 N N . LEU A 1 91 ? -19.171 -3.758 3.690 1.00 95.00 91 LEU A N 1
ATOM 715 C CA . LEU A 1 91 ? -19.479 -2.725 2.701 1.00 95.00 91 LEU A CA 1
ATOM 716 C C . LEU A 1 91 ? -18.409 -2.669 1.603 1.00 95.00 91 LEU A C 1
ATOM 718 O O . LEU A 1 91 ? -17.481 -1.863 1.660 1.00 95.00 91 LEU A O 1
ATOM 722 N N . ASN A 1 92 ? -18.560 -3.494 0.564 1.00 94.75 92 ASN A N 1
ATOM 723 C CA . ASN A 1 92 ? -17.593 -3.600 -0.541 1.00 94.75 92 ASN A CA 1
ATOM 724 C C . ASN A 1 92 ? -17.231 -2.254 -1.188 1.00 94.75 92 ASN A C 1
ATOM 726 O O . ASN A 1 92 ? -16.070 -2.021 -1.513 1.00 94.75 92 ASN A O 1
ATOM 730 N N . THR A 1 93 ? -18.193 -1.339 -1.336 1.00 95.25 93 THR A N 1
ATOM 731 C CA . THR A 1 93 ? -17.927 0.009 -1.864 1.00 95.25 93 THR A CA 1
ATOM 732 C C . THR A 1 93 ? -16.914 0.764 -1.005 1.00 95.25 93 THR A C 1
ATOM 734 O O . THR A 1 93 ? -15.997 1.387 -1.535 1.00 95.25 93 THR A O 1
ATOM 737 N N . LEU A 1 94 ? -17.052 0.684 0.319 1.00 94.88 94 LEU A N 1
ATOM 738 C CA . LEU A 1 94 ? -16.170 1.364 1.261 1.00 94.88 94 LEU A CA 1
ATOM 739 C C . LEU A 1 94 ? -14.796 0.687 1.332 1.00 94.88 94 LEU A C 1
ATOM 741 O O . LEU A 1 94 ? -13.783 1.380 1.349 1.00 94.88 94 LEU A O 1
ATOM 745 N N . ILE A 1 95 ? -14.759 -0.650 1.277 1.00 96.31 95 ILE A N 1
ATOM 746 C CA . ILE A 1 95 ? -13.515 -1.427 1.160 1.00 96.31 95 ILE A CA 1
ATOM 747 C C . ILE A 1 95 ? -12.732 -0.977 -0.079 1.00 96.31 95 ILE A C 1
ATOM 749 O O . ILE A 1 95 ? -11.560 -0.635 0.032 1.00 96.31 95 ILE A O 1
ATOM 753 N N . ASN A 1 96 ? -13.388 -0.898 -1.241 1.00 95.31 96 ASN A N 1
ATOM 754 C CA . ASN A 1 96 ? -12.747 -0.485 -2.490 1.00 95.31 96 ASN A CA 1
ATOM 755 C C . ASN A 1 96 ? -12.215 0.953 -2.424 1.00 95.31 96 ASN A C 1
ATOM 757 O O . ASN A 1 96 ? -11.092 1.212 -2.859 1.00 95.31 96 ASN A O 1
ATOM 761 N N . LYS A 1 97 ? -12.992 1.885 -1.853 1.00 95.56 97 LYS A N 1
ATOM 762 C CA . LYS A 1 97 ? -12.546 3.271 -1.647 1.00 95.56 97 LYS A CA 1
ATOM 763 C C . LYS A 1 97 ? -11.326 3.346 -0.728 1.00 95.56 97 LYS A C 1
ATOM 765 O O . LYS A 1 97 ? -10.355 4.021 -1.061 1.00 95.56 97 LYS A O 1
ATOM 770 N N . PHE A 1 98 ? -11.348 2.614 0.385 1.00 95.81 98 PHE A N 1
ATOM 771 C CA . PHE A 1 98 ? -10.225 2.540 1.317 1.00 95.81 98 PHE A CA 1
ATOM 772 C C . PHE A 1 98 ? -8.971 1.964 0.661 1.00 95.81 98 PHE A C 1
ATOM 774 O O . PHE A 1 98 ? -7.908 2.575 0.734 1.00 95.81 98 PHE A O 1
ATOM 781 N N . SER A 1 99 ? -9.092 0.839 -0.050 1.00 94.38 99 SER A N 1
ATOM 782 C CA . SER A 1 99 ? -7.972 0.239 -0.778 1.00 94.38 99 SER A CA 1
ATOM 783 C C . SER A 1 99 ? -7.364 1.202 -1.798 1.00 94.38 99 SER A C 1
ATOM 785 O O . SER A 1 99 ? -6.143 1.298 -1.883 1.00 94.38 99 SER A O 1
ATOM 787 N N . LEU A 1 100 ? -8.188 1.955 -2.536 1.00 93.62 100 LEU A N 1
ATOM 788 C CA . LEU A 1 100 ? -7.701 2.951 -3.491 1.00 93.62 100 LEU A CA 1
ATOM 789 C C . LEU A 1 100 ? -6.988 4.122 -2.798 1.00 93.62 100 LEU A C 1
ATOM 791 O O . LEU A 1 100 ? -5.930 4.554 -3.257 1.00 93.62 100 LEU A O 1
ATOM 795 N N . ALA A 1 101 ? -7.549 4.640 -1.703 1.00 92.62 101 ALA A N 1
ATOM 796 C CA . ALA A 1 101 ? -6.942 5.728 -0.940 1.00 92.62 101 ALA A CA 1
ATOM 797 C C . ALA A 1 101 ? -5.576 5.321 -0.358 1.00 92.62 101 ALA A C 1
ATOM 799 O O . ALA A 1 101 ? -4.604 6.068 -0.482 1.00 92.62 101 ALA A O 1
ATOM 800 N N . GLU A 1 102 ? -5.476 4.115 0.201 1.00 91.44 102 GLU A N 1
ATOM 801 C CA . GLU A 1 102 ? -4.226 3.575 0.742 1.00 91.44 102 GLU A CA 1
ATOM 802 C C . GLU A 1 102 ? -3.203 3.245 -0.347 1.00 91.44 102 GLU A C 1
ATOM 804 O O . GLU A 1 102 ? -2.018 3.526 -0.172 1.00 91.44 102 GLU A O 1
ATOM 809 N N . ALA A 1 103 ? -3.641 2.738 -1.504 1.00 91.19 103 ALA A N 1
ATOM 810 C CA . ALA A 1 103 ? -2.761 2.527 -2.651 1.00 91.19 103 ALA A CA 1
ATOM 811 C C . ALA A 1 103 ? -2.147 3.851 -3.138 1.00 91.19 103 ALA A C 1
ATOM 813 O O . ALA A 1 103 ? -0.937 3.929 -3.331 1.00 91.19 103 ALA A O 1
ATOM 814 N N . ARG A 1 104 ? -2.951 4.919 -3.247 1.00 90.00 104 ARG A N 1
ATOM 815 C CA . ARG A 1 104 ? -2.471 6.272 -3.591 1.00 90.00 104 ARG A CA 1
ATOM 816 C C . ARG A 1 104 ? -1.516 6.840 -2.539 1.00 90.00 104 ARG A C 1
ATOM 818 O O . ARG A 1 104 ? -0.562 7.538 -2.878 1.00 90.00 104 ARG A O 1
ATOM 825 N N . ARG A 1 105 ? -1.762 6.569 -1.253 1.00 88.56 105 ARG A N 1
ATOM 826 C CA . ARG A 1 105 ? -0.854 6.962 -0.162 1.00 88.56 105 ARG A CA 1
ATOM 827 C C . ARG A 1 105 ? 0.495 6.250 -0.299 1.00 88.56 105 ARG A C 1
ATOM 829 O O . ARG A 1 105 ? 1.527 6.915 -0.272 1.00 88.56 105 ARG A O 1
ATOM 836 N N . ALA A 1 106 ? 0.481 4.932 -0.494 1.00 88.19 106 ALA A N 1
ATOM 837 C CA . ALA A 1 106 ? 1.685 4.125 -0.685 1.00 88.19 106 ALA A CA 1
ATOM 838 C C . ALA A 1 106 ? 2.463 4.531 -1.947 1.00 88.19 106 ALA A C 1
ATOM 840 O O . ALA A 1 106 ? 3.684 4.649 -1.895 1.00 88.19 106 ALA A O 1
ATOM 841 N N . GLU A 1 107 ? 1.767 4.815 -3.051 1.00 88.00 107 GLU A N 1
ATOM 842 C CA . GLU A 1 107 ? 2.364 5.315 -4.293 1.00 88.00 107 GLU A CA 1
ATOM 843 C C . GLU A 1 107 ? 3.176 6.591 -4.051 1.00 88.00 107 GLU A C 1
ATOM 845 O O . GLU A 1 107 ? 4.329 6.670 -4.466 1.00 88.00 107 GLU A O 1
ATOM 850 N N . LYS A 1 108 ? 2.618 7.575 -3.335 1.00 87.38 108 LYS A N 1
ATOM 851 C CA . LYS A 1 108 ? 3.322 8.831 -3.032 1.00 87.38 108 LYS A CA 1
ATOM 852 C C . LYS A 1 108 ? 4.598 8.606 -2.217 1.00 87.38 108 LYS A C 1
ATOM 854 O O . LYS A 1 108 ? 5.585 9.303 -2.447 1.00 87.38 108 LYS A O 1
ATOM 859 N N . PHE A 1 109 ? 4.593 7.663 -1.273 1.00 84.75 109 PHE A N 1
ATOM 860 C CA . PHE A 1 109 ? 5.806 7.306 -0.531 1.00 84.75 109 PHE A CA 1
ATOM 861 C C . PHE A 1 109 ? 6.829 6.616 -1.437 1.00 84.75 109 PHE A C 1
ATOM 863 O O . PHE A 1 109 ? 7.969 7.069 -1.488 1.00 84.75 109 PHE A O 1
ATOM 870 N N . LEU A 1 110 ? 6.410 5.633 -2.241 1.00 85.62 110 LEU A N 1
ATOM 871 C CA . LEU A 1 110 ? 7.297 4.934 -3.177 1.00 85.62 110 LEU A CA 1
ATOM 872 C C . LEU A 1 110 ? 7.907 5.887 -4.207 1.00 85.62 110 LEU A C 1
ATOM 874 O O . LEU A 1 110 ? 9.100 5.814 -4.476 1.00 85.62 110 LEU A O 1
ATOM 878 N N . GLN A 1 111 ? 7.123 6.815 -4.758 1.00 84.81 111 GLN A N 1
ATOM 879 C CA . GLN A 1 111 ? 7.626 7.834 -5.680 1.00 84.81 111 GLN A CA 1
ATOM 880 C C . GLN A 1 111 ? 8.731 8.668 -5.025 1.00 84.81 111 GLN A C 1
ATOM 882 O O . GLN A 1 111 ? 9.784 8.862 -5.623 1.00 84.81 111 GLN A O 1
ATOM 887 N N . ARG A 1 112 ? 8.529 9.126 -3.784 1.00 82.62 112 ARG A N 1
ATOM 888 C CA . ARG A 1 112 ? 9.549 9.888 -3.046 1.00 82.62 112 ARG A CA 1
ATOM 889 C C . ARG A 1 112 ? 10.794 9.050 -2.755 1.00 82.62 112 ARG A C 1
ATOM 891 O O . ARG A 1 112 ? 11.898 9.564 -2.911 1.00 82.62 112 ARG A O 1
ATOM 898 N N . ASP A 1 113 ? 10.611 7.787 -2.382 1.00 81.06 113 ASP A N 1
ATOM 899 C CA . ASP A 1 113 ? 11.693 6.857 -2.042 1.00 81.06 113 ASP A CA 1
ATOM 900 C C . ASP A 1 113 ? 12.500 6.396 -3.280 1.00 81.06 113 ASP A C 1
ATOM 902 O O . ASP A 1 113 ? 13.630 5.947 -3.130 1.00 81.06 113 ASP A O 1
ATOM 906 N N . LEU A 1 114 ? 11.955 6.517 -4.501 1.00 77.69 114 LEU A N 1
ATOM 907 C CA . LEU A 1 114 ? 12.614 6.131 -5.764 1.00 77.69 114 LEU A CA 1
ATOM 908 C C . LEU A 1 114 ? 13.261 7.302 -6.526 1.00 77.69 114 LEU A C 1
ATOM 910 O O . LEU A 1 114 ? 14.046 7.077 -7.451 1.00 77.69 114 LEU A O 1
ATOM 914 N N . VAL A 1 115 ? 12.924 8.555 -6.205 1.00 76.38 115 VAL A N 1
ATOM 915 C CA . VAL A 1 115 ? 13.474 9.735 -6.899 1.00 76.38 115 VAL A CA 1
ATOM 916 C C . VAL A 1 115 ? 14.965 9.899 -6.584 1.00 76.38 115 VAL A C 1
ATOM 918 O O . VAL A 1 115 ? 15.409 9.657 -5.467 1.00 76.38 115 VAL A O 1
ATOM 921 N N . SER A 1 116 ? 15.744 10.363 -7.570 1.00 58.44 116 SER A N 1
ATOM 922 C CA . SER A 1 116 ? 17.221 10.412 -7.580 1.00 58.44 116 SER A CA 1
ATOM 923 C C . SER A 1 116 ? 17.913 11.157 -6.420 1.00 58.44 116 SER A C 1
ATOM 925 O O . SER A 1 116 ? 19.132 11.054 -6.310 1.00 58.44 116 SER A O 1
ATOM 927 N N . ASN A 1 117 ? 17.177 11.894 -5.584 1.00 59.94 117 ASN A N 1
ATOM 928 C CA . ASN A 1 117 ? 17.703 12.604 -4.408 1.00 59.94 117 ASN A CA 1
ATOM 929 C C . ASN A 1 117 ? 17.378 11.889 -3.080 1.00 59.94 117 ASN A C 1
ATOM 931 O O . ASN A 1 117 ? 17.568 12.472 -2.016 1.00 59.94 117 ASN A O 1
ATOM 935 N N . SER A 1 118 ? 16.830 10.674 -3.134 1.00 62.09 118 SER A N 1
ATOM 936 C CA . SER A 1 118 ? 16.558 9.850 -1.955 1.00 62.09 118 SER A CA 1
ATOM 937 C C . SER A 1 118 ? 17.830 9.173 -1.437 1.00 62.09 118 SER A C 1
ATOM 939 O O . SER A 1 118 ? 18.772 8.907 -2.190 1.00 62.09 118 SER A O 1
ATOM 941 N N . ASP A 1 119 ? 17.859 8.890 -0.134 1.00 72.25 119 ASP A N 1
ATOM 942 C CA . ASP A 1 119 ? 18.919 8.085 0.465 1.00 72.25 119 ASP A CA 1
ATOM 943 C C . ASP A 1 119 ? 18.943 6.694 -0.181 1.00 72.25 119 ASP A C 1
ATOM 945 O O . ASP A 1 119 ? 17.901 6.066 -0.379 1.00 72.25 119 ASP A O 1
ATOM 949 N N . LYS A 1 120 ? 20.143 6.174 -0.469 1.00 76.81 120 LYS A N 1
ATOM 950 C CA . LYS A 1 120 ? 20.346 4.860 -1.112 1.00 76.81 120 LYS A CA 1
ATOM 951 C C . LYS A 1 120 ? 19.566 3.727 -0.425 1.00 76.81 120 LYS A C 1
ATOM 953 O O . LYS A 1 120 ? 19.092 2.809 -1.086 1.00 76.81 120 LYS A O 1
ATOM 958 N N . THR A 1 121 ? 19.401 3.820 0.891 1.00 78.06 121 THR A N 1
ATOM 959 C CA . THR A 1 121 ? 18.617 2.885 1.705 1.00 78.06 121 THR A CA 1
ATOM 960 C C . THR A 1 121 ? 17.132 2.873 1.326 1.00 78.06 121 THR A C 1
ATOM 962 O O . THR A 1 121 ? 16.542 1.798 1.239 1.00 78.06 121 THR A O 1
ATOM 965 N N . SER A 1 122 ? 16.531 4.039 1.070 1.00 78.19 122 SER A N 1
ATOM 966 C CA . SER A 1 122 ? 15.118 4.171 0.688 1.00 78.19 122 SER A CA 1
ATOM 967 C C . SER A 1 122 ? 14.857 3.581 -0.694 1.00 78.19 122 SER A C 1
ATOM 969 O O . SER A 1 122 ? 13.871 2.870 -0.888 1.00 78.19 122 SER A O 1
ATOM 971 N N . GLU A 1 123 ? 15.784 3.787 -1.631 1.00 81.81 123 GLU A N 1
ATOM 972 C CA . GLU A 1 123 ? 15.708 3.176 -2.957 1.00 81.81 123 GLU A CA 1
ATOM 973 C C . GLU A 1 123 ? 15.804 1.645 -2.876 1.00 81.81 123 GLU A C 1
ATOM 975 O O . GLU A 1 123 ? 14.943 0.938 -3.404 1.00 81.81 123 GLU A O 1
ATOM 980 N N . GLU A 1 124 ? 16.818 1.109 -2.185 1.00 83.44 124 GLU A N 1
ATOM 981 C CA . GLU A 1 124 ? 16.982 -0.341 -1.998 1.00 83.44 124 GLU A CA 1
ATOM 982 C C . GLU A 1 124 ? 15.750 -0.970 -1.333 1.00 83.44 124 GLU A C 1
ATOM 984 O O . GLU A 1 124 ? 15.345 -2.092 -1.662 1.00 83.44 124 GLU A O 1
ATOM 989 N N . PHE A 1 125 ? 15.129 -0.229 -0.420 1.00 81.94 125 PHE A N 1
ATOM 990 C CA . PHE A 1 125 ? 13.914 -0.633 0.255 1.00 81.94 125 PHE A CA 1
ATOM 991 C C . PHE A 1 125 ? 12.691 -0.646 -0.678 1.00 81.94 125 PHE A C 1
ATOM 993 O O . PHE A 1 125 ? 11.974 -1.649 -0.727 1.00 81.94 125 PHE A O 1
ATOM 1000 N N . ALA A 1 126 ? 12.483 0.395 -1.486 1.00 83.56 126 ALA A N 1
ATOM 1001 C CA . ALA A 1 126 ? 11.417 0.410 -2.485 1.00 83.56 126 ALA A CA 1
ATOM 1002 C C . ALA A 1 126 ? 11.584 -0.742 -3.496 1.00 83.56 126 ALA A C 1
ATOM 1004 O O . ALA A 1 126 ? 10.630 -1.474 -3.767 1.00 83.56 126 ALA A O 1
ATOM 1005 N N . ILE A 1 127 ? 12.811 -0.991 -3.974 1.00 86.94 127 ILE A N 1
ATOM 1006 C CA . ILE A 1 127 ? 13.140 -2.140 -4.840 1.00 86.94 127 ILE A CA 1
ATOM 1007 C C . ILE A 1 127 ? 12.783 -3.470 -4.158 1.00 86.94 127 ILE A C 1
ATOM 1009 O O . ILE A 1 127 ? 12.239 -4.374 -4.800 1.00 86.94 127 ILE A O 1
ATOM 1013 N N . LYS A 1 128 ? 13.058 -3.601 -2.854 1.00 85.75 128 LYS A N 1
ATOM 1014 C CA . LYS A 1 128 ? 12.679 -4.781 -2.066 1.00 85.75 128 LYS A CA 1
ATOM 1015 C C . LYS A 1 128 ? 11.159 -4.965 -2.022 1.00 85.75 128 LYS A C 1
ATOM 1017 O O . LYS A 1 128 ? 10.711 -6.085 -2.245 1.00 85.75 128 LYS A O 1
ATOM 1022 N N . ILE A 1 129 ? 10.375 -3.903 -1.809 1.00 86.50 129 ILE A N 1
ATOM 1023 C CA . ILE A 1 129 ? 8.903 -3.972 -1.843 1.00 86.50 129 ILE A CA 1
ATOM 1024 C C . ILE A 1 129 ? 8.411 -4.491 -3.203 1.00 86.50 129 ILE A C 1
ATOM 1026 O O . ILE A 1 129 ? 7.598 -5.416 -3.241 1.00 86.50 129 ILE A O 1
ATOM 1030 N N . PHE A 1 130 ? 8.914 -3.946 -4.319 1.00 88.69 130 PHE A N 1
ATOM 1031 C CA . PHE A 1 130 ? 8.529 -4.407 -5.663 1.00 88.69 130 PHE A CA 1
ATOM 1032 C C . PHE A 1 130 ? 8.781 -5.895 -5.864 1.00 88.69 130 PHE A C 1
ATOM 1034 O O . PHE A 1 130 ? 7.910 -6.612 -6.362 1.00 88.69 130 PHE A O 1
ATOM 1041 N N . ARG A 1 131 ? 9.938 -6.383 -5.421 1.00 89.62 131 ARG A N 1
ATOM 1042 C CA . ARG A 1 131 ? 10.276 -7.797 -5.545 1.00 89.62 131 ARG A CA 1
ATOM 1043 C C . ARG A 1 131 ? 9.430 -8.673 -4.624 1.00 89.62 131 ARG A C 1
ATOM 1045 O O . ARG A 1 131 ? 8.834 -9.637 -5.091 1.00 89.62 131 ARG A O 1
ATOM 1052 N N . ASP A 1 132 ? 9.387 -8.354 -3.336 1.00 87.75 132 ASP A N 1
ATOM 1053 C CA . ASP A 1 132 ? 8.870 -9.266 -2.314 1.00 87.75 132 ASP A CA 1
ATOM 1054 C C . ASP A 1 132 ? 7.328 -9.267 -2.278 1.00 87.75 132 ASP A C 1
ATOM 1056 O O . ASP A 1 132 ? 6.723 -10.318 -2.081 1.00 87.75 132 ASP A O 1
ATOM 1060 N N . ILE A 1 133 ? 6.683 -8.119 -2.527 1.00 86.31 133 ILE A N 1
ATOM 1061 C CA . ILE A 1 133 ? 5.216 -7.986 -2.498 1.00 86.31 133 ILE A CA 1
ATOM 1062 C C . ILE A 1 133 ? 4.609 -8.135 -3.892 1.00 86.31 133 ILE A C 1
ATOM 1064 O O . ILE A 1 133 ? 3.640 -8.868 -4.080 1.00 86.31 133 ILE A O 1
ATOM 1068 N N . PHE A 1 134 ? 5.178 -7.452 -4.887 1.00 84.81 134 PHE A N 1
ATOM 1069 C CA . PHE A 1 134 ? 4.588 -7.388 -6.228 1.00 84.81 134 PHE A CA 1
ATOM 1070 C C . PHE A 1 134 ? 5.176 -8.418 -7.200 1.00 84.81 134 PHE A C 1
ATOM 1072 O O . PHE A 1 134 ? 4.654 -8.593 -8.306 1.00 84.81 134 PHE A O 1
ATOM 1079 N N . SER A 1 135 ? 6.232 -9.137 -6.796 1.00 89.62 135 SER A N 1
ATOM 1080 C CA . SER A 1 135 ? 6.981 -10.041 -7.676 1.00 89.62 135 SER A CA 1
ATOM 1081 C C . SER A 1 135 ? 7.430 -9.342 -8.965 1.00 89.62 135 SER A C 1
ATOM 1083 O O . SER A 1 135 ? 7.272 -9.895 -10.053 1.00 89.62 135 SER A O 1
ATOM 1085 N N . VAL A 1 136 ? 7.912 -8.101 -8.841 1.00 90.94 136 VAL A N 1
ATOM 1086 C CA . VAL A 1 136 ? 8.446 -7.288 -9.939 1.00 90.94 136 VAL A CA 1
ATOM 1087 C C . VAL A 1 136 ? 9.916 -7.018 -9.683 1.00 90.94 136 VAL A C 1
ATOM 1089 O O . VAL A 1 136 ? 10.295 -6.432 -8.669 1.00 90.94 136 VAL A O 1
ATOM 1092 N N . THR A 1 137 ? 10.751 -7.406 -10.634 1.00 91.31 137 THR A N 1
ATOM 1093 C CA . THR A 1 137 ? 12.167 -7.069 -10.635 1.00 91.31 137 THR A CA 1
ATOM 1094 C C . THR A 1 137 ? 12.346 -5.721 -11.312 1.00 91.31 137 THR A C 1
ATOM 1096 O O . THR A 1 137 ? 12.141 -5.593 -12.515 1.00 91.31 137 THR A O 1
ATOM 1099 N N . ILE A 1 138 ? 12.777 -4.719 -10.554 1.00 90.00 138 ILE A N 1
ATOM 1100 C CA . ILE A 1 138 ? 13.166 -3.420 -11.102 1.00 90.00 138 ILE A CA 1
ATOM 1101 C C . ILE A 1 138 ? 14.681 -3.246 -11.002 1.00 90.00 138 ILE A C 1
ATOM 1103 O O . ILE A 1 138 ? 15.303 -3.670 -10.027 1.00 90.00 138 ILE A O 1
ATOM 1107 N N . LYS A 1 139 ? 15.291 -2.637 -12.020 1.00 87.31 139 LYS A N 1
ATOM 1108 C CA . LYS A 1 139 ? 16.712 -2.263 -12.007 1.00 87.31 139 LYS A CA 1
ATOM 1109 C C . LYS A 1 139 ? 16.841 -0.781 -12.308 1.00 87.31 139 LYS A C 1
ATOM 1111 O O . LYS A 1 139 ? 16.223 -0.294 -13.246 1.00 87.31 139 LYS A O 1
ATOM 1116 N N . LYS A 1 140 ? 17.677 -0.073 -11.557 1.00 85.38 140 LYS A N 1
ATOM 1117 C CA . LYS A 1 140 ? 18.028 1.310 -11.877 1.00 85.38 140 LYS A CA 1
ATOM 1118 C C . LYS A 1 140 ? 19.131 1.330 -12.933 1.00 85.38 140 LYS A C 1
ATOM 1120 O O . LYS A 1 140 ? 20.121 0.613 -12.810 1.00 85.38 140 LYS A O 1
ATOM 1125 N N . THR A 1 141 ? 18.957 2.114 -13.990 1.00 82.38 141 THR A N 1
ATOM 1126 C CA . THR A 1 141 ? 19.961 2.332 -15.042 1.00 82.38 141 THR A CA 1
ATOM 1127 C C . THR A 1 141 ? 20.046 3.829 -15.312 1.00 82.38 141 THR A C 1
ATOM 1129 O O . THR A 1 141 ? 19.149 4.425 -15.901 1.00 82.38 141 THR A O 1
ATOM 1132 N N . GLY A 1 142 ? 21.106 4.471 -14.816 1.00 81.38 142 GLY A N 1
ATOM 1133 C CA . GLY A 1 142 ? 21.207 5.931 -14.835 1.00 81.38 142 GLY A CA 1
ATOM 1134 C C . GLY A 1 142 ? 20.082 6.589 -14.024 1.00 81.38 142 GLY A C 1
ATOM 1135 O O . GLY A 1 142 ? 19.958 6.344 -12.825 1.00 81.38 142 GLY A O 1
ATOM 1136 N N . GLY A 1 143 ? 19.280 7.429 -14.685 1.00 79.19 143 GLY A N 1
ATOM 1137 C CA . GLY A 1 143 ? 18.171 8.177 -14.078 1.00 79.19 143 GLY A CA 1
ATOM 1138 C C . GLY A 1 143 ? 16.789 7.523 -14.194 1.00 79.19 143 GLY A C 1
ATOM 1139 O O . GLY A 1 143 ? 15.808 8.148 -13.802 1.00 79.19 143 GLY A O 1
ATOM 1140 N N . TYR A 1 144 ? 16.688 6.310 -14.743 1.00 84.00 144 TYR A N 1
ATOM 1141 C CA . TYR A 1 144 ? 15.417 5.610 -14.956 1.00 84.00 144 TYR A CA 1
ATOM 1142 C C . TYR A 1 144 ? 15.450 4.179 -14.406 1.00 84.00 144 TYR A C 1
ATOM 1144 O O . TYR A 1 144 ? 16.512 3.613 -14.127 1.00 84.00 144 TYR A O 1
ATOM 1152 N N . PHE A 1 145 ? 14.262 3.597 -14.241 1.00 88.00 145 PHE A N 1
ATOM 1153 C CA . PHE A 1 145 ? 14.076 2.208 -13.833 1.00 88.00 145 PHE A CA 1
ATOM 1154 C C . PHE A 1 145 ? 13.658 1.368 -15.033 1.00 88.00 145 PHE A C 1
ATOM 1156 O O . PHE A 1 145 ? 12.839 1.800 -15.835 1.00 88.00 145 PHE A O 1
ATOM 1163 N N . VAL A 1 146 ? 14.206 0.162 -15.131 1.00 93.12 146 VAL A N 1
ATOM 1164 C CA . VAL A 1 146 ? 13.873 -0.811 -16.171 1.00 93.12 146 VAL A CA 1
ATOM 1165 C C . VAL A 1 146 ? 13.260 -2.065 -15.557 1.00 93.12 146 VAL A C 1
ATOM 1167 O O . VAL A 1 146 ? 13.657 -2.495 -14.467 1.00 93.12 146 VAL A O 1
ATOM 1170 N N . ILE A 1 147 ? 12.307 -2.666 -16.270 1.00 95.19 147 ILE A N 1
ATOM 1171 C CA . ILE A 1 147 ? 11.526 -3.829 -15.825 1.00 95.19 147 ILE A CA 1
ATOM 1172 C C . ILE A 1 147 ? 11.616 -4.935 -16.888 1.00 95.19 147 ILE A C 1
ATOM 1174 O O . ILE A 1 147 ? 11.410 -4.643 -18.064 1.00 95.19 147 ILE A O 1
ATOM 1178 N N . PRO A 1 148 ? 11.902 -6.204 -16.545 1.00 95.50 148 PRO A N 1
ATOM 1179 C CA . PRO A 1 148 ? 11.828 -7.304 -17.503 1.00 95.50 148 PRO A CA 1
ATOM 1180 C C . PRO A 1 148 ? 10.433 -7.418 -18.129 1.00 95.50 148 PRO A C 1
ATOM 1182 O O . PRO A 1 148 ? 9.428 -7.285 -17.431 1.00 95.50 148 PRO A O 1
ATOM 1185 N N . ILE A 1 149 ? 10.353 -7.724 -19.428 1.00 95.75 149 ILE A N 1
ATOM 1186 C CA . ILE A 1 149 ? 9.066 -7.860 -20.141 1.00 95.75 149 ILE A CA 1
ATOM 1187 C C . ILE A 1 149 ? 8.067 -8.789 -19.421 1.00 95.75 149 ILE A C 1
ATOM 1189 O O . ILE A 1 149 ? 6.903 -8.397 -19.320 1.00 95.75 149 ILE A O 1
ATOM 1193 N N . PRO A 1 150 ? 8.454 -9.978 -18.904 1.00 94.38 150 PRO A N 1
ATOM 1194 C CA . PRO A 1 150 ? 7.508 -10.852 -18.207 1.00 94.38 150 PRO A CA 1
ATOM 1195 C C . PRO A 1 150 ? 6.876 -10.184 -16.981 1.00 94.38 150 PRO A C 1
ATOM 1197 O O . PRO A 1 150 ? 5.658 -10.236 -16.812 1.00 94.38 150 PRO A O 1
ATOM 1200 N N . ASP A 1 151 ? 7.691 -9.504 -16.174 1.00 94.31 151 ASP A N 1
ATOM 1201 C CA . ASP A 1 151 ? 7.244 -8.806 -14.968 1.00 94.31 151 ASP A CA 1
ATOM 1202 C C . ASP A 1 151 ? 6.357 -7.610 -15.337 1.00 94.31 151 ASP A C 1
ATOM 1204 O O . ASP A 1 151 ? 5.311 -7.406 -14.7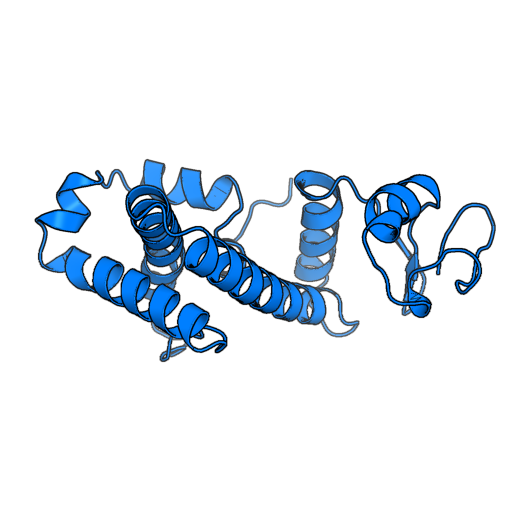24 1.00 94.31 151 ASP A O 1
ATOM 1208 N N . TYR A 1 152 ? 6.721 -6.860 -16.383 1.00 94.31 152 TYR A N 1
ATOM 1209 C CA . TYR A 1 152 ? 5.911 -5.751 -16.887 1.00 94.31 152 TYR A CA 1
ATOM 1210 C C . TYR A 1 152 ? 4.537 -6.232 -17.363 1.00 94.31 152 TYR A C 1
ATOM 1212 O O . TYR A 1 152 ? 3.510 -5.720 -16.920 1.00 94.31 152 TYR A O 1
ATOM 1220 N N . LEU A 1 153 ? 4.496 -7.246 -18.234 1.00 93.50 153 LEU A N 1
ATOM 1221 C CA . LEU A 1 153 ? 3.251 -7.767 -18.801 1.00 93.50 153 LEU A CA 1
ATOM 1222 C C . LEU A 1 153 ? 2.329 -8.365 -17.739 1.00 93.50 153 LEU A C 1
ATOM 1224 O O . LEU A 1 153 ? 1.118 -8.185 -17.837 1.00 93.50 153 LEU A O 1
ATOM 1228 N N . LYS A 1 154 ? 2.880 -9.022 -16.710 1.00 91.31 154 LYS A N 1
ATOM 1229 C CA . LYS A 1 154 ? 2.104 -9.588 -15.597 1.00 91.31 154 LYS A CA 1
ATOM 1230 C C . LYS A 1 154 ? 1.168 -8.560 -14.951 1.00 91.31 154 LYS A C 1
ATOM 1232 O O . LYS A 1 154 ? 0.061 -8.916 -14.555 1.00 91.31 154 LYS A O 1
ATOM 1237 N N . HIS A 1 155 ? 1.599 -7.302 -14.867 1.00 88.50 155 HIS A N 1
ATOM 1238 C CA . HIS A 1 155 ? 0.836 -6.226 -14.229 1.00 88.50 155 HIS A CA 1
ATOM 1239 C C . HIS A 1 155 ? 0.154 -5.303 -15.240 1.00 88.50 155 HIS A C 1
ATOM 1241 O O . HIS A 1 155 ? -1.000 -4.923 -15.048 1.00 88.50 155 HIS A O 1
ATOM 1247 N N . ALA A 1 156 ? 0.823 -4.999 -16.354 1.00 91.19 156 ALA A N 1
ATOM 1248 C CA . ALA A 1 156 ? 0.360 -4.027 -17.338 1.00 91.19 156 ALA A CA 1
ATOM 1249 C C . ALA A 1 156 ? -0.931 -4.425 -18.070 1.00 91.19 156 ALA A C 1
ATOM 1251 O O . ALA A 1 156 ? -1.669 -3.562 -18.545 1.00 91.19 156 ALA A O 1
ATOM 1252 N N . VAL A 1 157 ? -1.239 -5.724 -18.148 1.00 87.62 157 VAL A N 1
ATOM 1253 C CA . VAL A 1 157 ? -2.477 -6.219 -18.775 1.00 87.62 157 VAL A CA 1
ATOM 1254 C C . VAL A 1 157 ? -3.747 -5.696 -18.102 1.00 87.62 157 VAL A C 1
ATOM 1256 O O . VAL A 1 157 ? -4.766 -5.563 -18.777 1.00 87.62 157 VAL A O 1
ATOM 1259 N N . ASN A 1 158 ? -3.675 -5.352 -16.814 1.00 86.88 158 ASN A N 1
ATOM 1260 C CA . ASN A 1 158 ? -4.812 -4.854 -16.041 1.00 86.88 158 ASN A CA 1
ATOM 1261 C C . ASN A 1 158 ? -5.017 -3.334 -16.177 1.00 86.88 158 ASN A C 1
ATOM 1263 O O . ASN A 1 158 ? -6.059 -2.821 -15.769 1.00 86.88 158 ASN A O 1
ATOM 1267 N N . PHE A 1 159 ? -4.054 -2.611 -16.760 1.00 88.81 159 PHE A N 1
ATOM 1268 C CA . PHE A 1 159 ? -4.170 -1.177 -17.023 1.00 88.81 159 PHE A CA 1
ATOM 1269 C C . PHE A 1 159 ? -4.800 -0.941 -18.396 1.00 88.81 159 PHE A C 1
ATOM 1271 O O . PHE A 1 159 ? -4.417 -1.553 -19.401 1.00 88.81 159 PHE A O 1
ATOM 1278 N N . HIS A 1 160 ? -5.799 -0.063 -18.451 1.00 87.94 160 HIS A N 1
ATOM 1279 C CA . HIS A 1 160 ? -6.584 0.179 -19.665 1.00 87.94 160 HIS A CA 1
ATOM 1280 C C . HIS A 1 160 ? -6.002 1.320 -20.505 1.00 87.94 160 HIS A C 1
ATOM 1282 O O . HIS A 1 160 ? -6.237 1.391 -21.713 1.00 87.94 160 HIS A O 1
ATOM 1288 N N . GLU A 1 161 ? -5.206 2.183 -19.884 1.00 92.31 161 GLU A N 1
ATOM 1289 C CA . GLU A 1 161 ? -4.590 3.346 -20.490 1.00 92.31 161 GLU A CA 1
ATOM 1290 C C . GLU A 1 161 ? -3.515 2.920 -21.497 1.00 92.31 161 GLU A C 1
ATOM 1292 O O . GLU A 1 161 ? -2.771 1.951 -21.316 1.00 92.31 161 GLU A O 1
ATOM 1297 N N . ARG A 1 162 ? -3.450 3.648 -22.616 1.00 93.12 162 ARG A N 1
ATOM 1298 C CA . ARG A 1 162 ? -2.609 3.275 -23.762 1.00 93.12 162 ARG A CA 1
ATOM 1299 C C . ARG A 1 162 ? -1.120 3.287 -23.423 1.00 93.12 162 ARG A C 1
ATOM 1301 O O . ARG A 1 162 ? -0.385 2.463 -23.957 1.00 93.12 162 ARG A O 1
ATOM 1308 N N . GLU A 1 163 ? -0.693 4.173 -22.534 1.00 92.75 163 GLU A N 1
ATOM 1309 C CA . GLU A 1 163 ? 0.696 4.316 -22.076 1.00 92.75 163 GLU A CA 1
ATOM 1310 C C . GLU A 1 163 ? 1.263 3.077 -21.366 1.00 92.75 163 GLU A C 1
ATOM 1312 O O . GLU 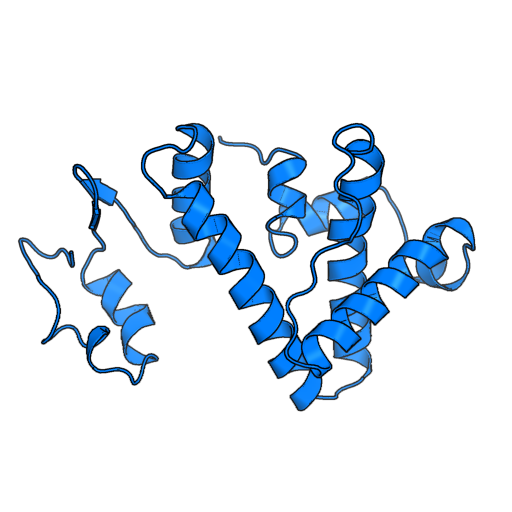A 1 163 ? 2.480 2.896 -21.343 1.00 92.75 163 GLU A O 1
ATOM 1317 N N . TRP A 1 164 ? 0.399 2.196 -20.847 1.00 94.06 164 TRP A N 1
ATOM 1318 C CA . TRP A 1 164 ? 0.800 0.930 -20.224 1.00 94.06 164 TRP A CA 1
ATOM 1319 C C . TRP A 1 164 ? 0.825 -0.247 -21.202 1.00 94.06 164 TRP A C 1
ATOM 1321 O O . TRP A 1 164 ? 1.200 -1.362 -20.843 1.00 94.06 164 TRP A O 1
ATOM 1331 N N . LYS A 1 165 ? 0.415 -0.055 -22.461 1.00 94.19 165 LYS A N 1
ATOM 1332 C CA . LYS A 1 165 ? 0.488 -1.131 -23.454 1.00 94.19 165 LYS A CA 1
ATOM 1333 C C . LYS A 1 165 ? 1.932 -1.286 -23.910 1.00 94.19 165 LYS A C 1
ATOM 1335 O O . LYS A 1 165 ? 2.543 -0.312 -24.332 1.00 94.19 165 LYS A O 1
ATOM 1340 N N . LEU A 1 166 ? 2.448 -2.520 -23.900 1.00 94.56 166 LEU A N 1
ATOM 1341 C CA . LEU A 1 166 ? 3.839 -2.820 -24.272 1.00 94.56 166 LEU A CA 1
ATOM 1342 C C . LEU A 1 166 ? 4.226 -2.246 -25.646 1.00 94.56 166 LEU A C 1
ATOM 1344 O O . LEU A 1 166 ? 5.335 -1.757 -25.813 1.00 94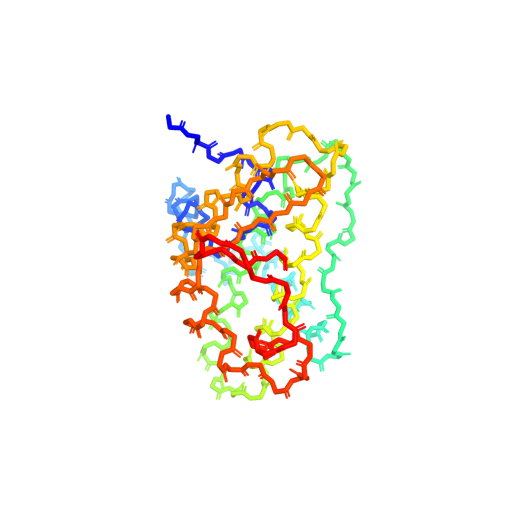.56 166 LEU A O 1
ATOM 1348 N N . VAL A 1 167 ? 3.292 -2.243 -26.603 1.00 94.50 167 VAL A N 1
ATOM 1349 C CA . VAL A 1 167 ? 3.484 -1.664 -27.948 1.00 94.50 167 VAL A CA 1
ATOM 1350 C C . VAL A 1 167 ? 3.789 -0.160 -27.942 1.00 94.50 167 VAL A C 1
ATOM 1352 O O . VAL A 1 167 ? 4.333 0.348 -28.914 1.00 94.50 167 VAL A O 1
ATOM 1355 N N . ASN A 1 168 ? 3.447 0.543 -26.858 1.00 95.44 168 ASN A N 1
ATOM 1356 C CA . ASN A 1 168 ? 3.683 1.972 -26.657 1.00 95.44 168 ASN A CA 1
ATOM 1357 C C . ASN A 1 168 ? 4.844 2.241 -25.681 1.00 95.44 168 ASN A C 1
ATOM 1359 O O . ASN A 1 168 ? 5.010 3.374 -25.232 1.00 95.44 168 ASN A O 1
ATOM 1363 N N . ARG A 1 169 ? 5.635 1.220 -25.319 1.00 94.88 169 ARG A N 1
ATOM 1364 C CA . ARG A 1 169 ? 6.820 1.362 -24.463 1.00 94.88 169 ARG A CA 1
ATOM 1365 C C . ARG A 1 169 ? 8.104 1.234 -25.265 1.00 94.88 169 ARG A C 1
ATOM 1367 O O . ARG A 1 169 ? 8.151 0.555 -26.288 1.00 94.88 169 ARG A O 1
ATOM 1374 N N . HIS A 1 170 ? 9.168 1.844 -24.752 1.00 94.75 170 HIS A N 1
ATOM 1375 C CA . HIS A 1 170 ? 10.510 1.566 -25.238 1.00 94.75 170 HIS A CA 1
ATOM 1376 C C . HIS A 1 170 ? 10.978 0.218 -24.677 1.00 94.75 170 HIS A C 1
ATOM 1378 O O . HIS A 1 170 ? 10.948 -0.005 -23.466 1.00 94.75 170 HIS A O 1
ATOM 1384 N N . VAL A 1 171 ? 11.358 -0.694 -25.572 1.00 95.25 171 VAL A N 1
ATOM 1385 C CA . VAL A 1 171 ? 11.778 -2.052 -25.227 1.00 95.25 171 VAL A CA 1
ATOM 1386 C C . VAL A 1 171 ? 13.109 -2.345 -25.899 1.00 95.25 171 VAL A C 1
ATOM 1388 O O . VAL A 1 171 ? 13.227 -2.233 -27.117 1.00 95.25 171 VAL A O 1
ATOM 1391 N N . GLU A 1 172 ? 14.090 -2.768 -25.113 1.00 95.00 172 GLU A N 1
ATOM 1392 C CA . GLU A 1 172 ? 15.416 -3.138 -25.600 1.00 95.00 172 GLU A CA 1
ATOM 1393 C C . GLU A 1 172 ? 15.957 -4.311 -24.775 1.00 95.00 172 GLU A C 1
ATOM 1395 O O . GLU A 1 172 ? 15.810 -4.345 -23.554 1.00 95.00 172 GLU A O 1
ATOM 1400 N N . ASN A 1 173 ? 16.562 -5.307 -25.433 1.00 93.94 173 ASN A N 1
ATOM 1401 C CA . ASN A 1 173 ? 17.221 -6.448 -24.778 1.00 93.94 173 ASN A CA 1
ATOM 1402 C C . ASN A 1 173 ? 16.355 -7.178 -23.724 1.00 93.94 173 ASN A C 1
ATOM 1404 O O . ASN A 1 173 ? 16.852 -7.623 -22.691 1.00 93.94 173 ASN A O 1
ATOM 1408 N N . GLY A 1 174 ? 15.046 -7.301 -23.977 1.00 94.25 174 GLY A N 1
ATOM 1409 C CA . GLY A 1 174 ? 14.110 -7.974 -23.066 1.00 94.25 174 GLY A CA 1
ATOM 1410 C C . GLY A 1 174 ? 13.651 -7.131 -21.868 1.00 94.25 174 GLY A C 1
ATOM 1411 O O . GLY A 1 174 ? 12.983 -7.657 -20.975 1.00 94.25 174 GLY A O 1
ATOM 1412 N N . MET A 1 175 ? 13.985 -5.841 -21.854 1.00 95.44 175 MET A N 1
ATOM 1413 C CA . MET A 1 175 ? 13.664 -4.893 -20.791 1.00 95.44 175 MET A CA 1
ATOM 1414 C C . MET A 1 175 ? 12.749 -3.787 -21.314 1.00 95.44 175 MET A C 1
ATOM 1416 O O . MET A 1 175 ? 12.899 -3.328 -22.443 1.00 95.44 175 MET A O 1
ATOM 1420 N N . VAL A 1 176 ? 11.813 -3.363 -20.474 1.00 95.44 176 VAL A N 1
ATOM 1421 C CA . VAL A 1 176 ? 10.932 -2.212 -20.670 1.00 95.44 176 VAL A CA 1
ATOM 1422 C C . VAL A 1 176 ? 11.517 -1.030 -19.906 1.00 95.44 176 VAL A C 1
ATOM 1424 O O . VAL A 1 176 ? 11.852 -1.171 -18.727 1.00 95.44 176 VAL A O 1
ATOM 1427 N N . PHE A 1 177 ? 11.632 0.104 -20.588 1.00 92.12 177 PHE A N 1
ATOM 1428 C CA . PHE A 1 177 ? 12.139 1.376 -20.074 1.00 92.12 177 PHE A CA 1
ATOM 1429 C C . PHE A 1 177 ? 10.972 2.325 -19.803 1.00 92.12 177 PHE A C 1
ATOM 1431 O O . PHE A 1 177 ? 9.932 2.214 -20.502 1.00 92.12 177 PHE A O 1
#

Foldseek 3Di:
DDDDDLVVCLLCLVDVVLVVVVVVVPDDPVCCVPPPVNVLLCVLLVVLLVCLVVVHADDPPDPPVVCSVVSSCSSNSSVVSNVVVCVVVVPVVSVVSSVVSSVVSSVVQLVVLCAPPHDPSSNVVSQVCCCPPVVWHWDDDPRDIKTFPVSLCVPLVPDPDPCSDPVNFDDDPRITD

InterPro domains:
  IPR023642 DNA primase large subunit PriL [cd06560] (40-177)

pLDDT: mean 84.73, std 12.35, range [44.72, 96.38]